Protein AF-A0A7S3S5E5-F1 (afdb_monomer)

Solvent-accessible surface area (backbone atoms only — not comparable to full-atom values): 6602 Å² total; per-residue (Å²): 130,74,87,76,63,69,68,78,48,44,84,60,54,51,76,49,42,36,28,33,50,82,96,40,81,39,68,71,59,51,81,69,53,52,73,66,21,43,26,28,41,36,37,26,26,39,90,86,54,46,80,79,42,80,43,82,40,63,85,43,83,73,54,68,70,58,49,51,51,45,50,55,53,48,37,59,50,48,58,57,50,52,52,52,48,44,53,52,50,54,49,53,45,52,57,35,40,77,68,69,43,91,70,47,81,60,89,50,81,43,61,76,127

Organism: Emiliania huxleyi (NCBI:txid2903)

Sequence (113 aa):
LDESLPFDASGVPLFLTVSNLGPHLVADCSAAERRAAGSALSLGLNAAGEVCAVRGGGGCGVHLALAADMLQTARLLCAALLEAVADATAAALRDAQMRGHPYAESGAYGFLA

Foldseek 3Di:
DPPLADDAQLFPWDKWKWFDQDPDIDIPDDPVSLLNTAKMWIFTAHLVLDTPDIDIDHPDDDDPVNVVVRSVVVSVVRNVVLVVVQVVVVVVLVVCVVVVNVNSPNPDHPNDD

Secondary structure (DSSP, 8-state):
--TTSPP--TTPPEEEEEEEETTEEEES--HHHHHH-SEEEEEEE-TT--EEEEEEEESSPPPHHHHHHHHHHHHHHHHHHHHHHHHHHHHHHHHHHHTT-TTTT-----S--

InterPro domains:
  IPR027408 PNPase/RNase PH domain superfamily [G3DSA:3.30.230.70] (1-101)
  IPR036345 Exoribonuclease, PH domain 2 superfamily [SSF55666] (8-90)

Structure (mmCIF, N/CA/C/O backbone):
data_AF-A0A7S3S5E5-F1
#
_entry.id   AF-A0A7S3S5E5-F1
#
loop_
_atom_site.group_PDB
_atom_site.id
_atom_site.type_symbol
_atom_site.label_atom_id
_atom_site.label_alt_id
_atom_site.label_comp_id
_atom_site.label_asym_id
_atom_site.label_entity_id
_atom_site.label_seq_id
_atom_site.pdbx_PDB_ins_code
_atom_site.Cartn_x
_atom_site.Cartn_y
_atom_site.Cartn_z
_atom_site.occupancy
_atom_site.B_iso_or_equiv
_atom_site.auth_seq_id
_atom_site.auth_comp_id
_atom_site.auth_asym_id
_atom_site.auth_atom_id
_atom_site.pdbx_PDB_model_num
ATOM 1 N N . LEU A 1 1 ? 1.220 -15.348 -29.118 1.00 57.31 1 LEU A N 1
ATOM 2 C CA . LEU A 1 1 ? 1.569 -14.117 -28.383 1.00 57.31 1 LEU A CA 1
ATOM 3 C C . LEU A 1 1 ? 3.037 -13.889 -28.652 1.00 57.31 1 LEU A C 1
ATOM 5 O O . LEU A 1 1 ? 3.787 -14.851 -28.553 1.00 57.31 1 LEU A O 1
ATOM 9 N N . ASP A 1 2 ? 3.408 -12.705 -29.116 1.00 60.88 2 ASP A N 1
ATOM 10 C CA . ASP A 1 2 ? 4.818 -12.363 -29.271 1.00 60.88 2 ASP A CA 1
ATOM 11 C C . ASP A 1 2 ? 5.380 -12.093 -27.871 1.00 60.88 2 ASP A C 1
ATOM 13 O O . ASP A 1 2 ? 5.006 -11.112 -27.233 1.00 60.88 2 ASP A O 1
ATOM 17 N N . GLU A 1 3 ? 6.192 -13.015 -27.355 1.00 55.69 3 GLU A N 1
ATOM 18 C CA . GLU A 1 3 ? 6.773 -12.924 -26.008 1.00 55.69 3 GLU A CA 1
ATOM 19 C C . GLU A 1 3 ? 7.825 -11.806 -25.896 1.00 55.69 3 GLU A C 1
ATOM 21 O O . GLU A 1 3 ? 8.290 -11.513 -24.799 1.00 55.69 3 GLU A O 1
ATOM 26 N N . SER A 1 4 ? 8.190 -11.164 -27.014 1.00 62.25 4 SER A N 1
ATOM 27 C CA . SER A 1 4 ? 9.177 -10.079 -27.064 1.00 62.25 4 SER A CA 1
ATOM 28 C C . SER A 1 4 ? 8.587 -8.671 -26.926 1.00 62.25 4 SER A C 1
ATOM 30 O O . SER A 1 4 ? 9.340 -7.709 -26.770 1.00 62.25 4 SER A O 1
ATOM 32 N N . LEU A 1 5 ? 7.256 -8.532 -26.949 1.00 67.56 5 LEU A N 1
ATOM 33 C CA . LEU A 1 5 ? 6.584 -7.241 -26.804 1.00 67.56 5 LEU A CA 1
ATOM 34 C C . LEU A 1 5 ? 6.453 -6.863 -25.316 1.00 67.56 5 LEU A C 1
ATOM 36 O O . LEU A 1 5 ? 5.847 -7.618 -24.550 1.00 67.56 5 LEU A O 1
ATOM 40 N N . PRO A 1 6 ? 6.992 -5.706 -24.885 1.00 69.69 6 PRO A N 1
ATOM 41 C CA . PRO A 1 6 ? 6.869 -5.262 -23.505 1.00 69.69 6 PRO A CA 1
ATOM 42 C C . PRO A 1 6 ? 5.401 -5.020 -23.136 1.00 69.69 6 PRO A C 1
ATOM 44 O O . PRO A 1 6 ? 4.622 -4.456 -23.906 1.00 69.69 6 PRO A O 1
ATOM 47 N N . PHE A 1 7 ? 5.026 -5.478 -21.942 1.00 78.19 7 PHE A N 1
ATOM 48 C CA . PHE A 1 7 ? 3.698 -5.265 -21.379 1.00 78.19 7 PHE A CA 1
ATOM 49 C C . PHE A 1 7 ? 3.591 -3.842 -20.826 1.00 78.19 7 PHE A C 1
ATOM 51 O O . PHE A 1 7 ? 4.368 -3.459 -19.949 1.00 78.19 7 PHE A O 1
ATOM 58 N N . ASP A 1 8 ? 2.611 -3.082 -21.315 1.00 78.25 8 ASP A N 1
ATOM 59 C CA . ASP A 1 8 ? 2.281 -1.770 -20.764 1.00 78.25 8 ASP A CA 1
ATOM 60 C C . ASP A 1 8 ? 1.632 -1.929 -19.382 1.00 78.25 8 ASP A C 1
ATOM 62 O O . ASP A 1 8 ? 0.473 -2.328 -19.249 1.00 78.25 8 ASP A O 1
ATOM 66 N N . ALA A 1 9 ? 2.415 -1.634 -18.344 1.00 80.19 9 ALA A N 1
ATOM 67 C CA . ALA A 1 9 ? 1.996 -1.723 -16.953 1.00 80.19 9 ALA A CA 1
ATOM 68 C C . ALA A 1 9 ? 1.474 -0.393 -16.386 1.00 80.19 9 ALA A C 1
ATOM 70 O O . ALA A 1 9 ? 1.102 -0.356 -15.213 1.00 80.19 9 ALA A O 1
ATOM 71 N N . SER A 1 10 ? 1.405 0.680 -17.182 1.00 77.25 10 SER A N 1
ATOM 72 C CA . SER A 1 10 ? 0.981 2.013 -16.717 1.00 77.25 10 SER A CA 1
ATOM 73 C C . SER A 1 10 ? -0.432 2.024 -16.115 1.00 77.25 10 SER A C 1
ATOM 75 O O . SER A 1 10 ? -0.730 2.796 -15.204 1.00 77.25 10 SER A O 1
ATOM 77 N N . GLY A 1 11 ? -1.303 1.120 -16.576 1.00 82.31 11 GLY A N 1
ATOM 78 C CA . GLY A 1 11 ? -2.667 0.952 -16.070 1.00 82.31 11 GLY A CA 1
ATOM 79 C C . GLY A 1 11 ? -2.805 0.049 -14.838 1.00 82.31 11 GLY A C 1
ATOM 80 O O . GLY A 1 11 ? -3.926 -0.144 -14.362 1.00 82.31 11 GLY A O 1
ATOM 81 N N . VAL A 1 12 ? -1.720 -0.545 -14.327 1.00 88.44 12 VAL A N 1
ATOM 82 C CA . VAL A 1 12 ? -1.781 -1.473 -13.187 1.00 88.44 12 VAL A CA 1
ATOM 83 C C . VAL A 1 12 ? -1.910 -0.681 -11.879 1.00 88.44 12 VAL A C 1
ATOM 85 O O . VAL A 1 12 ? -1.006 0.080 -11.535 1.00 88.44 12 VAL A O 1
ATOM 88 N N . PRO A 1 13 ? -3.003 -0.850 -11.109 1.00 93.00 13 PRO A N 1
ATOM 89 C CA . PRO A 1 13 ? -3.179 -0.119 -9.863 1.00 93.00 13 PRO A CA 1
ATOM 90 C C . PRO A 1 13 ? -2.289 -0.674 -8.748 1.00 93.00 13 PRO A C 1
ATOM 92 O O . PRO A 1 13 ? -2.062 -1.883 -8.638 1.00 93.00 13 PRO A O 1
ATOM 95 N N . LEU A 1 14 ? -1.863 0.212 -7.853 1.00 94.69 14 LEU A N 1
ATOM 96 C CA . LEU A 1 14 ? -1.145 -0.137 -6.638 1.00 94.69 14 LEU A CA 1
ATOM 97 C C . LEU A 1 14 ? -2.148 -0.435 -5.516 1.00 94.69 14 LEU A C 1
ATOM 99 O O . LEU A 1 14 ? -3.053 0.356 -5.242 1.00 94.69 14 LEU A O 1
ATOM 103 N N . PHE A 1 15 ? -1.993 -1.590 -4.864 1.00 96.06 15 PHE A N 1
ATOM 104 C CA . PHE A 1 15 ? -2.828 -1.993 -3.733 1.00 96.06 15 PHE A CA 1
ATOM 105 C C . PHE A 1 15 ? -2.142 -1.701 -2.399 1.00 96.06 15 PHE A C 1
ATOM 107 O O . PHE A 1 15 ? -1.057 -2.204 -2.122 1.00 96.06 15 PHE A O 1
ATOM 114 N N . LEU A 1 16 ? -2.814 -0.930 -1.547 1.00 96.25 16 LEU A N 1
ATOM 115 C CA . LEU A 1 16 ? -2.356 -0.553 -0.210 1.00 96.25 16 LEU A CA 1
ATOM 116 C C . LEU A 1 16 ? -3.368 -0.991 0.830 1.00 96.25 16 LEU A C 1
ATOM 118 O O . LEU A 1 16 ? -4.568 -0.935 0.587 1.00 96.25 16 LEU A O 1
ATOM 122 N N . T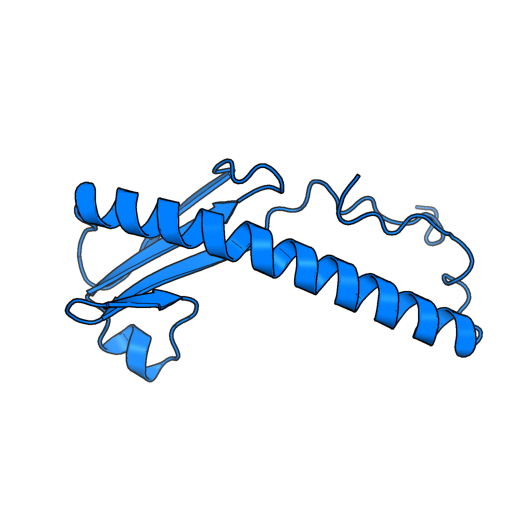HR A 1 17 ? -2.898 -1.375 2.014 1.00 96.88 17 THR A N 1
ATOM 123 C CA . THR A 1 17 ? -3.769 -1.558 3.179 1.00 96.88 17 THR A CA 1
ATOM 124 C C . THR A 1 17 ? -3.343 -0.600 4.274 1.00 96.88 17 THR A C 1
ATOM 126 O O . THR A 1 17 ? -2.212 -0.681 4.749 1.00 96.88 17 THR A O 1
ATOM 129 N N . VAL A 1 18 ? -4.256 0.283 4.677 1.00 97.31 18 VAL A N 1
ATOM 130 C CA . VAL A 1 18 ? -4.079 1.204 5.804 1.00 97.31 18 VAL A CA 1
ATOM 131 C C . VAL A 1 18 ? -4.957 0.722 6.949 1.00 97.31 18 VAL A C 1
ATOM 133 O O . VAL A 1 18 ? -6.150 0.495 6.766 1.00 97.31 18 VAL A O 1
ATOM 136 N N . SER A 1 19 ? -4.374 0.545 8.128 1.00 96.56 19 SER A N 1
ATOM 137 C CA . SER A 1 19 ? -5.082 0.112 9.335 1.00 96.56 19 SER A CA 1
ATOM 138 C C . SER A 1 19 ? -4.944 1.157 10.430 1.00 96.56 19 SER A C 1
ATOM 140 O O . SER A 1 19 ? -3.955 1.890 10.455 1.00 96.56 19 SER A O 1
ATOM 142 N N . ASN A 1 20 ? -5.906 1.229 11.349 1.00 95.31 20 ASN A N 1
ATOM 143 C CA . ASN A 1 20 ? -5.736 2.028 12.559 1.00 95.31 20 ASN A CA 1
ATOM 144 C C . ASN A 1 20 ? -5.240 1.153 13.714 1.00 95.31 20 ASN A C 1
ATOM 146 O O . ASN A 1 20 ? -5.843 0.138 14.070 1.00 95.31 20 ASN A O 1
ATOM 150 N N . LEU A 1 21 ? -4.146 1.587 14.326 1.00 93.31 21 LEU A N 1
ATOM 151 C CA . LEU A 1 21 ? -3.576 1.002 15.526 1.00 93.31 21 LEU A CA 1
ATOM 152 C C . LEU A 1 21 ? -3.641 2.054 16.636 1.00 93.31 21 LEU A C 1
ATOM 154 O O . LEU A 1 21 ? -2.805 2.954 16.722 1.00 93.31 21 LEU A O 1
ATOM 158 N N . GLY A 1 22 ? -4.698 1.981 17.449 1.00 89.62 22 GLY A N 1
ATOM 159 C CA . GLY A 1 22 ? -5.027 3.045 18.397 1.00 89.62 22 GLY A CA 1
ATOM 160 C C . GLY A 1 22 ? -5.272 4.377 17.663 1.00 89.62 22 GLY A C 1
ATOM 161 O O . GLY A 1 22 ? -6.153 4.418 16.801 1.00 89.62 22 GLY A O 1
ATOM 162 N N . PRO A 1 23 ? -4.522 5.454 17.975 1.00 90.44 23 PRO A N 1
ATOM 163 C CA . PRO A 1 23 ? -4.661 6.753 17.314 1.00 90.44 23 PRO A CA 1
ATOM 164 C C . PRO A 1 23 ? -3.858 6.878 16.008 1.00 90.44 23 PRO A C 1
ATOM 166 O O . PRO A 1 23 ? -3.926 7.916 15.355 1.00 90.44 23 PRO A O 1
ATOM 169 N N . HIS A 1 24 ? -3.067 5.868 15.637 1.00 94.75 24 HIS A N 1
ATOM 170 C CA . HIS A 1 24 ? -2.156 5.946 14.497 1.00 94.75 24 HIS A CA 1
ATOM 171 C C . HIS A 1 24 ? -2.702 5.204 13.281 1.00 94.75 24 HIS A C 1
ATOM 173 O O . HIS A 1 24 ? -3.293 4.132 13.409 1.00 94.75 24 HIS A O 1
ATOM 179 N N . LEU A 1 25 ? -2.444 5.754 12.094 1.00 96.56 25 LEU A N 1
ATOM 180 C CA . LEU A 1 25 ? -2.607 5.045 10.831 1.00 96.56 25 LEU A CA 1
ATOM 181 C C . LEU A 1 25 ? -1.296 4.354 10.471 1.00 96.56 25 LEU A C 1
ATOM 183 O O . LEU A 1 25 ? -0.232 4.970 10.511 1.00 96.56 25 LEU A O 1
ATOM 187 N N . VAL A 1 26 ? -1.384 3.078 10.116 1.00 95.94 26 VAL A N 1
ATOM 188 C CA . VAL A 1 26 ? -0.239 2.241 9.760 1.00 95.94 26 VAL A CA 1
ATOM 189 C C . VAL A 1 26 ? -0.531 1.573 8.424 1.00 95.94 26 VAL A C 1
ATOM 191 O O . VAL A 1 26 ? -1.580 0.949 8.248 1.00 95.94 26 VAL A O 1
ATOM 194 N N . ALA A 1 27 ? 0.385 1.720 7.471 1.00 96.12 27 ALA A N 1
ATOM 195 C CA . ALA A 1 27 ? 0.329 1.020 6.196 1.00 96.12 27 ALA A CA 1
ATOM 196 C C . ALA A 1 27 ? 1.063 -0.324 6.292 1.00 96.12 27 ALA A C 1
ATOM 198 O O . ALA A 1 27 ? 2.050 -0.430 7.011 1.00 96.12 27 ALA A O 1
ATOM 199 N N . ASP A 1 28 ? 0.563 -1.329 5.573 1.00 92.56 28 ASP A N 1
ATOM 200 C CA . ASP A 1 28 ? 1.157 -2.671 5.465 1.00 92.56 28 ASP A CA 1
ATOM 201 C C . ASP A 1 28 ? 1.557 -3.300 6.813 1.00 92.56 28 ASP A C 1
ATOM 203 O O . ASP A 1 28 ? 2.684 -3.737 7.039 1.00 92.56 28 ASP A O 1
ATOM 207 N N . CYS A 1 29 ? 0.600 -3.329 7.745 1.00 94.69 29 CYS A N 1
ATOM 208 C CA . CYS A 1 29 ? 0.820 -3.879 9.078 1.00 94.69 29 CYS A CA 1
ATOM 209 C C . CYS A 1 29 ? 1.389 -5.302 9.033 1.00 94.69 29 CYS A C 1
ATOM 211 O O . CYS A 1 29 ? 0.828 -6.192 8.373 1.00 94.69 29 CYS A O 1
ATOM 213 N N . SER A 1 30 ? 2.396 -5.539 9.871 1.00 94.62 30 SER A N 1
ATOM 214 C CA . SER A 1 30 ? 2.869 -6.871 10.226 1.00 94.62 30 SER A CA 1
ATOM 215 C C . SER A 1 30 ? 1.738 -7.717 10.821 1.00 94.62 30 SER A C 1
ATOM 217 O O . SER A 1 30 ? 0.696 -7.223 11.263 1.00 94.62 30 SER A O 1
ATOM 219 N N . ALA A 1 31 ? 1.943 -9.032 10.895 1.00 91.50 31 ALA A N 1
ATOM 220 C CA . ALA A 1 31 ? 0.945 -9.930 11.470 1.00 91.50 31 ALA A CA 1
ATOM 221 C C . ALA A 1 31 ? 0.607 -9.600 12.939 1.00 91.50 31 ALA A C 1
ATOM 223 O O . ALA A 1 31 ? -0.505 -9.877 13.384 1.00 91.50 31 ALA A O 1
ATOM 224 N N . ALA A 1 32 ? 1.551 -9.056 13.713 1.00 93.44 32 ALA A N 1
ATOM 225 C CA . ALA A 1 32 ? 1.307 -8.662 15.100 1.00 93.44 32 ALA A CA 1
ATOM 226 C C . ALA A 1 32 ? 0.456 -7.385 15.172 1.00 93.44 32 ALA A C 1
ATOM 228 O O . ALA A 1 32 ? -0.575 -7.377 15.841 1.00 93.44 32 ALA A O 1
ATOM 229 N N . GLU A 1 33 ? 0.825 -6.353 14.413 1.00 94.06 33 GLU A N 1
ATOM 230 C CA . GLU A 1 33 ? 0.093 -5.080 14.350 1.00 94.06 33 GLU A CA 1
ATOM 231 C C . GLU A 1 33 ? -1.323 -5.276 13.814 1.00 94.06 33 GLU A C 1
ATOM 233 O O . GLU A 1 33 ? -2.278 -4.762 14.383 1.00 94.06 33 GLU A O 1
ATOM 238 N N . ARG A 1 34 ? -1.487 -6.102 12.775 1.00 90.75 34 ARG A N 1
ATOM 239 C CA . ARG A 1 34 ? -2.797 -6.400 12.184 1.00 90.75 34 ARG A CA 1
ATOM 240 C C . ARG A 1 34 ? -3.766 -7.044 13.172 1.00 90.75 34 ARG A C 1
ATOM 242 O O . ARG A 1 34 ? -4.961 -6.799 13.082 1.00 90.75 34 ARG A O 1
ATOM 249 N N . ARG A 1 35 ? -3.273 -7.870 14.102 1.00 90.31 35 ARG A N 1
ATOM 250 C CA . ARG A 1 35 ? -4.111 -8.478 15.152 1.00 90.31 35 ARG A CA 1
ATOM 251 C C . ARG A 1 35 ? -4.571 -7.459 16.192 1.00 90.31 35 ARG A C 1
ATOM 253 O O . ARG A 1 35 ? -5.612 -7.665 16.803 1.00 90.31 35 ARG A O 1
ATOM 260 N N . ALA A 1 36 ? -3.785 -6.408 16.402 1.00 90.56 36 ALA A N 1
ATOM 261 C CA . ALA A 1 36 ? -4.094 -5.326 17.328 1.00 90.56 36 ALA A CA 1
ATOM 262 C C . ALA A 1 36 ? -4.848 -4.159 16.660 1.00 90.56 36 ALA A C 1
ATOM 264 O O . ALA A 1 36 ? -5.398 -3.308 17.358 1.00 90.56 36 ALA A O 1
ATOM 265 N N . ALA A 1 37 ? -4.875 -4.107 15.326 1.00 91.50 37 ALA A N 1
ATOM 266 C CA . ALA A 1 37 ? -5.593 -3.097 14.567 1.00 91.50 37 ALA A CA 1
ATOM 267 C C . ALA A 1 37 ? -7.114 -3.281 14.680 1.00 91.50 37 ALA A C 1
ATOM 269 O O . ALA A 1 37 ? -7.623 -4.403 14.672 1.00 91.50 37 ALA A O 1
ATOM 270 N N . GLY A 1 38 ? -7.846 -2.170 14.754 1.00 91.19 38 GLY A N 1
ATOM 271 C CA . GLY A 1 38 ? -9.309 -2.204 14.815 1.00 91.19 38 GLY A CA 1
ATOM 272 C C . GLY A 1 38 ? -9.923 -2.391 13.429 1.00 91.19 38 GLY A C 1
ATOM 273 O O . GLY A 1 38 ? -10.465 -3.443 13.088 1.00 91.19 38 GLY A O 1
ATOM 274 N N . SER A 1 39 ? -9.808 -1.339 12.632 1.00 94.38 39 SER A N 1
ATOM 275 C CA . SER A 1 39 ? -10.295 -1.182 11.270 1.00 94.38 39 SER A CA 1
ATOM 276 C C . SER A 1 39 ? -9.129 -1.207 10.284 1.00 94.38 39 SER A C 1
ATOM 278 O O . SER A 1 39 ? -8.035 -0.710 10.560 1.00 94.38 39 SER A O 1
ATOM 280 N N . ALA A 1 40 ? -9.387 -1.728 9.092 1.00 95.94 40 ALA A N 1
ATOM 281 C CA . ALA A 1 40 ? -8.476 -1.642 7.965 1.00 95.94 40 ALA A CA 1
ATOM 282 C C . ALA A 1 40 ? -9.233 -1.287 6.686 1.00 95.94 40 ALA A C 1
ATOM 284 O O . ALA A 1 40 ? -10.397 -1.657 6.508 1.00 95.94 40 ALA A O 1
ATOM 285 N N . LEU A 1 41 ? -8.551 -0.600 5.780 1.00 96.81 41 LEU A N 1
ATOM 286 C CA . LEU A 1 41 ? -9.042 -0.274 4.454 1.00 96.81 41 LEU A CA 1
ATOM 287 C C . LEU A 1 41 ? -7.979 -0.665 3.430 1.00 96.81 41 LEU A C 1
ATOM 289 O O . LEU A 1 41 ? -6.877 -0.115 3.422 1.00 96.81 41 LEU A O 1
ATOM 293 N N . SER A 1 42 ? -8.312 -1.633 2.580 1.00 96.94 42 SER A N 1
ATOM 294 C CA . SER A 1 42 ? -7.507 -1.978 1.414 1.00 96.94 42 SER A CA 1
ATOM 295 C C . SER A 1 42 ? -8.022 -1.205 0.203 1.00 96.94 42 SER A C 1
ATOM 297 O O . SER A 1 42 ? -9.218 -1.240 -0.096 1.00 96.94 42 SER A O 1
ATOM 299 N N . LEU A 1 43 ? -7.124 -0.508 -0.481 1.00 97.69 43 LEU A N 1
ATOM 300 C CA . LEU A 1 43 ? -7.412 0.408 -1.577 1.00 97.69 43 LEU A CA 1
ATOM 301 C C . LEU A 1 43 ? -6.557 0.034 -2.783 1.00 97.69 43 LEU A C 1
ATOM 303 O O . LEU A 1 43 ? -5.347 -0.114 -2.644 1.00 97.69 43 LEU A O 1
ATOM 307 N N . GLY A 1 44 ? -7.186 -0.099 -3.947 1.00 97.56 44 GLY A N 1
ATOM 308 C CA . GLY A 1 44 ? -6.491 -0.092 -5.232 1.00 97.56 44 GLY A CA 1
ATOM 309 C C . GLY A 1 44 ? -6.514 1.324 -5.790 1.00 97.56 44 GLY A C 1
ATOM 310 O O . GLY A 1 44 ? -7.603 1.884 -5.939 1.00 97.56 44 GLY A O 1
ATOM 311 N N . LEU A 1 45 ? -5.344 1.894 -6.067 1.00 96.88 45 LEU A N 1
ATOM 312 C CA . LEU A 1 45 ? -5.182 3.252 -6.583 1.00 96.88 45 LEU A CA 1
ATOM 313 C C . LEU A 1 45 ? -4.428 3.228 -7.914 1.00 96.88 45 LEU A C 1
ATOM 315 O O . LEU A 1 45 ? -3.412 2.546 -8.028 1.00 96.88 45 LEU A O 1
ATOM 319 N N . ASN A 1 46 ? -4.904 3.969 -8.913 1.00 93.44 46 ASN A N 1
ATOM 320 C CA . ASN A 1 46 ? -4.153 4.167 -10.157 1.00 93.44 46 ASN A CA 1
ATOM 321 C C . ASN A 1 46 ? -3.069 5.250 -9.990 1.00 93.44 46 ASN A C 1
ATOM 323 O O . ASN A 1 46 ? -2.945 5.868 -8.928 1.00 93.44 46 ASN A O 1
ATOM 327 N N . ALA A 1 47 ? -2.311 5.514 -11.059 1.00 91.06 47 ALA A N 1
ATOM 328 C CA . ALA A 1 47 ? -1.265 6.537 -11.074 1.00 91.06 47 ALA A CA 1
ATOM 329 C C . ALA A 1 47 ? -1.771 7.968 -10.802 1.00 91.06 47 ALA A C 1
ATOM 331 O O . ALA A 1 47 ? -1.019 8.801 -10.305 1.00 91.06 47 ALA A O 1
ATOM 332 N N . ALA A 1 48 ? -3.055 8.245 -11.051 1.00 92.06 48 ALA A N 1
ATOM 333 C CA . ALA A 1 48 ? -3.695 9.519 -10.720 1.00 92.06 48 ALA A CA 1
ATOM 334 C C . ALA A 1 48 ? -4.200 9.591 -9.260 1.00 92.06 48 ALA A C 1
ATOM 336 O O . ALA A 1 48 ? -4.760 10.605 -8.841 1.00 92.06 48 ALA A O 1
ATOM 337 N N . GLY A 1 49 ? -4.030 8.527 -8.465 1.00 93.50 49 GLY A N 1
ATOM 338 C CA . GLY A 1 49 ? -4.546 8.439 -7.096 1.00 93.50 49 GLY A CA 1
ATOM 339 C C . GLY A 1 49 ? -6.068 8.255 -7.018 1.00 93.50 49 GLY A C 1
ATOM 340 O O . GLY A 1 49 ? -6.681 8.489 -5.965 1.00 93.50 49 GLY A O 1
ATOM 341 N N . GLU A 1 50 ? -6.701 7.853 -8.118 1.00 95.19 50 GLU A N 1
ATOM 342 C CA . GLU A 1 50 ? -8.120 7.521 -8.172 1.00 95.19 50 GLU A CA 1
ATOM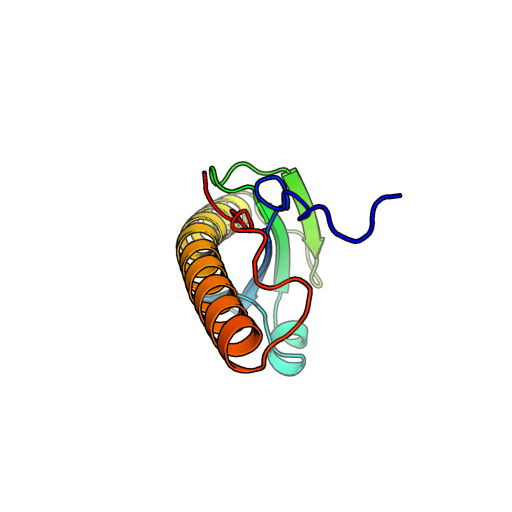 343 C C . GLU A 1 50 ? -8.355 6.108 -7.649 1.00 95.19 50 GLU A C 1
ATOM 345 O O . GLU A 1 50 ? -7.537 5.206 -7.820 1.00 95.19 50 GLU A O 1
ATOM 350 N N . VAL A 1 51 ? -9.501 5.916 -7.005 1.00 96.75 51 VAL A N 1
ATOM 351 C CA . VAL A 1 51 ? -9.851 4.649 -6.370 1.00 96.75 51 VAL A CA 1
ATOM 352 C C . VAL A 1 51 ? -10.429 3.689 -7.402 1.00 96.75 51 VAL A C 1
ATOM 354 O O . VAL A 1 51 ? -11.502 3.929 -7.946 1.00 96.75 51 VAL A O 1
ATOM 357 N N . CYS A 1 52 ? -9.742 2.572 -7.621 1.00 96.44 52 CYS A N 1
ATOM 358 C CA . CYS A 1 52 ? -10.160 1.497 -8.524 1.00 96.44 52 CYS A CA 1
ATOM 359 C C . CYS A 1 52 ? -10.799 0.325 -7.767 1.00 96.44 52 CYS A C 1
ATOM 361 O O . CYS A 1 52 ? -11.571 -0.445 -8.333 1.00 96.44 52 CYS A O 1
ATOM 363 N N . ALA A 1 53 ? -10.457 0.166 -6.485 1.00 96.94 53 ALA A N 1
ATOM 364 C CA . ALA A 1 53 ? -10.982 -0.884 -5.623 1.00 96.94 53 ALA A CA 1
ATOM 365 C C . ALA A 1 53 ? -10.984 -0.436 -4.159 1.00 96.94 53 ALA A C 1
ATOM 367 O O . ALA A 1 53 ? -10.067 0.255 -3.713 1.00 96.94 53 ALA A O 1
ATOM 368 N N . VAL A 1 54 ? -11.988 -0.878 -3.399 1.00 96.62 54 VAL A N 1
ATOM 369 C CA . VAL A 1 54 ? -12.082 -0.653 -1.952 1.00 96.62 54 VAL A CA 1
ATOM 370 C C . VAL A 1 54 ? -12.539 -1.930 -1.276 1.00 96.62 54 VAL A C 1
ATOM 372 O O . VAL A 1 54 ? -13.511 -2.556 -1.697 1.00 96.62 54 VAL A O 1
ATOM 375 N N . ARG A 1 55 ? -11.876 -2.289 -0.181 1.00 95.81 55 ARG A N 1
ATOM 376 C CA . ARG A 1 55 ? -12.313 -3.356 0.712 1.00 95.81 55 ARG A CA 1
ATOM 377 C C . ARG A 1 55 ? -12.116 -2.927 2.160 1.00 95.81 55 ARG A C 1
ATOM 379 O O . ARG A 1 55 ? -10.997 -2.652 2.581 1.00 95.81 55 ARG A O 1
ATOM 386 N N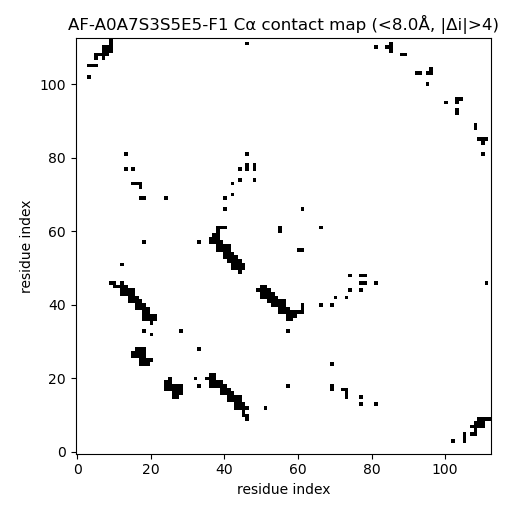 . GLY A 1 56 ? -13.200 -2.938 2.931 1.00 92.88 56 GLY A N 1
ATOM 387 C CA . GLY A 1 56 ? -13.121 -2.861 4.388 1.00 92.88 56 GLY A CA 1
ATOM 388 C C . GLY A 1 56 ? -12.593 -4.168 4.982 1.00 92.88 56 GLY A C 1
ATOM 389 O O . GLY A 1 56 ? -12.920 -5.260 4.511 1.00 92.88 56 GLY A O 1
ATOM 390 N N . GLY A 1 57 ? -11.779 -4.058 6.021 1.00 89.38 57 GLY A N 1
ATOM 391 C CA . GLY A 1 57 ? -11.235 -5.177 6.777 1.00 89.38 57 GLY A CA 1
ATOM 392 C C . GLY A 1 57 ? -11.033 -4.812 8.246 1.00 89.38 57 GLY A C 1
ATOM 393 O O . GLY A 1 57 ? -11.406 -3.729 8.692 1.00 89.38 57 GLY A O 1
ATOM 394 N N . GLY A 1 58 ? -10.417 -5.726 8.992 1.00 83.69 58 GLY A N 1
ATOM 395 C CA . GLY A 1 58 ? -10.265 -5.602 10.442 1.00 83.69 58 GLY A CA 1
ATOM 396 C C . GLY A 1 58 ? -11.392 -6.289 11.215 1.00 83.69 58 GLY A C 1
ATOM 397 O O . GLY A 1 58 ? -12.215 -7.005 10.643 1.00 83.69 58 GLY A O 1
ATOM 398 N N . GLY A 1 59 ? -11.379 -6.117 12.536 1.00 81.69 59 GLY A N 1
ATOM 399 C CA . GLY A 1 59 ? -12.344 -6.721 13.459 1.00 81.69 59 GLY A CA 1
ATOM 400 C C . GLY A 1 59 ? -13.598 -5.875 13.700 1.00 81.69 59 GLY A C 1
ATOM 401 O O . GLY A 1 59 ? -14.525 -6.343 14.356 1.00 81.69 59 GLY A O 1
ATOM 402 N N . CYS A 1 60 ? -13.643 -4.641 13.190 1.00 85.44 60 CYS A N 1
ATOM 403 C CA . CYS A 1 60 ? -14.769 -3.722 13.347 1.00 85.44 60 CYS A CA 1
ATOM 404 C C . CYS A 1 60 ? -15.050 -2.916 12.068 1.00 85.44 60 CYS A C 1
ATOM 406 O O . CYS A 1 60 ? -14.245 -2.880 11.138 1.00 85.44 60 CYS A O 1
ATOM 408 N N . GLY A 1 61 ? -16.215 -2.262 12.021 1.00 89.81 61 GLY A N 1
ATOM 409 C CA . GLY A 1 61 ? -16.558 -1.347 10.931 1.00 89.81 61 GLY A CA 1
ATOM 410 C C . GLY A 1 61 ? -15.622 -0.135 10.874 1.00 89.81 61 GLY A C 1
ATOM 411 O O . GLY A 1 61 ? -15.052 0.264 11.886 1.00 89.81 61 GLY A O 1
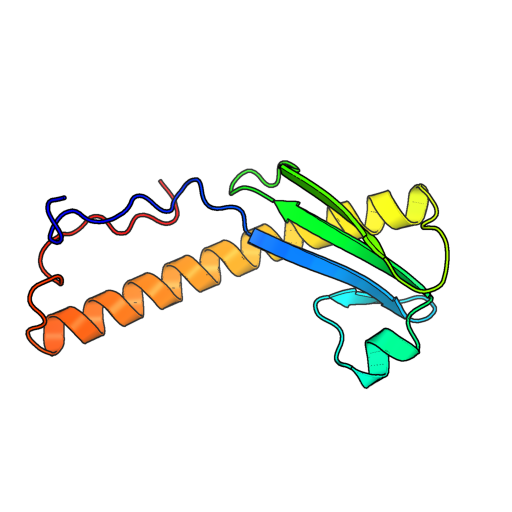ATOM 412 N N . VAL A 1 62 ? -15.481 0.463 9.690 1.00 93.44 62 VAL A N 1
ATOM 413 C CA . VAL A 1 62 ? -14.648 1.656 9.482 1.00 93.44 62 VAL A CA 1
ATOM 414 C C . VAL A 1 62 ? -15.525 2.905 9.569 1.00 93.44 62 VAL A C 1
ATOM 416 O O . VAL A 1 62 ? -16.480 3.050 8.807 1.00 93.44 62 VAL A O 1
ATOM 419 N N . HIS A 1 63 ? -15.214 3.818 10.491 1.00 92.88 63 HIS A N 1
ATOM 420 C CA . HIS A 1 63 ? -15.903 5.109 10.572 1.00 92.88 63 HIS A CA 1
ATOM 421 C C . HIS A 1 63 ? -15.591 5.966 9.333 1.00 92.88 63 HIS A C 1
ATOM 423 O O . HIS A 1 63 ? -14.447 6.003 8.891 1.00 92.88 63 HIS A O 1
ATOM 429 N N . LEU A 1 64 ? -16.569 6.703 8.791 1.00 94.38 64 LEU A N 1
ATOM 430 C CA . LEU A 1 64 ? -16.390 7.446 7.531 1.00 94.38 64 LEU A CA 1
ATOM 431 C C . LEU A 1 64 ? -15.278 8.501 7.590 1.00 94.38 64 LEU A C 1
ATOM 433 O O . LEU A 1 64 ? -14.518 8.628 6.636 1.00 94.38 64 LEU A O 1
ATOM 437 N N . ALA A 1 65 ? -15.141 9.215 8.712 1.00 96.25 65 ALA A N 1
ATOM 438 C CA . ALA A 1 65 ? -14.035 10.162 8.892 1.00 96.25 65 ALA A CA 1
ATOM 439 C C . ALA A 1 65 ? -12.669 9.453 8.842 1.00 96.25 65 ALA A C 1
ATOM 441 O O . ALA A 1 65 ? -11.773 9.884 8.129 1.00 96.25 65 ALA A O 1
ATOM 442 N N . LEU A 1 66 ? -12.558 8.298 9.508 1.00 95.62 66 LEU A N 1
ATOM 443 C CA . LEU A 1 66 ? -11.343 7.489 9.492 1.00 95.62 66 LEU A CA 1
ATOM 444 C C . LEU A 1 66 ? -11.053 6.939 8.088 1.00 95.62 66 LEU A C 1
ATOM 446 O O . LEU A 1 66 ? -9.905 6.908 7.665 1.00 95.62 66 LEU A O 1
ATOM 450 N N . ALA A 1 67 ? -12.085 6.526 7.349 1.00 96.12 67 ALA A N 1
ATOM 451 C CA . ALA A 1 67 ? -11.939 6.064 5.972 1.00 96.12 67 ALA A CA 1
ATOM 452 C C . ALA A 1 67 ? -11.429 7.179 5.041 1.00 96.12 67 ALA A C 1
ATOM 454 O O . ALA A 1 67 ? -10.605 6.909 4.168 1.00 96.12 67 ALA A O 1
ATOM 455 N N . ALA A 1 68 ? -11.888 8.420 5.236 1.00 97.19 68 ALA A N 1
ATOM 456 C CA . ALA A 1 68 ? -11.399 9.576 4.488 1.00 97.19 68 ALA A CA 1
ATOM 457 C C . ALA A 1 68 ? -9.916 9.849 4.784 1.00 97.19 68 ALA A C 1
ATOM 459 O O . ALA A 1 68 ? -9.134 10.018 3.846 1.00 97.19 68 ALA A O 1
ATOM 460 N N . ASP A 1 69 ? -9.517 9.796 6.058 1.00 97.31 69 ASP A N 1
ATOM 461 C CA . ASP A 1 69 ? -8.115 9.947 6.462 1.00 97.31 69 ASP A CA 1
ATOM 462 C C . ASP A 1 69 ? -7.244 8.827 5.873 1.00 97.31 69 ASP A C 1
ATOM 464 O O . ASP A 1 69 ? -6.214 9.097 5.256 1.00 97.31 69 ASP A O 1
ATOM 468 N N . MET A 1 70 ? -7.692 7.569 5.968 1.00 97.56 70 MET A N 1
ATOM 469 C CA . MET A 1 70 ? -7.009 6.410 5.379 1.00 97.56 70 MET A CA 1
ATOM 470 C C . MET A 1 70 ? -6.833 6.544 3.863 1.00 97.56 70 MET A C 1
ATOM 472 O O . MET A 1 70 ? -5.759 6.237 3.347 1.00 97.56 70 MET A O 1
ATOM 476 N N . LEU A 1 71 ? -7.858 7.017 3.145 1.00 97.56 71 LEU A N 1
ATOM 477 C CA . LEU A 1 71 ? -7.778 7.256 1.704 1.00 97.56 71 LEU A CA 1
ATOM 478 C C . LEU A 1 71 ? -6.776 8.364 1.371 1.00 97.56 71 LEU A C 1
ATOM 480 O O . LEU A 1 71 ? -5.969 8.207 0.454 1.00 97.56 71 LEU A O 1
ATOM 484 N N . GLN A 1 72 ? -6.801 9.469 2.115 1.00 97.25 72 GLN A N 1
ATOM 485 C CA . GLN A 1 72 ? -5.861 10.564 1.899 1.00 97.25 72 GLN A CA 1
ATOM 486 C C . GLN A 1 72 ? -4.419 10.117 2.162 1.00 97.25 72 GLN A C 1
ATOM 488 O O . GLN A 1 72 ? -3.532 10.396 1.355 1.00 97.25 72 GLN A O 1
ATOM 493 N N . THR A 1 73 ? -4.184 9.359 3.236 1.00 97.19 73 THR A N 1
ATOM 494 C CA . THR A 1 73 ? -2.881 8.744 3.516 1.00 97.19 73 THR A CA 1
ATOM 495 C C . THR A 1 73 ? -2.459 7.790 2.399 1.00 97.19 73 THR A C 1
ATOM 497 O O . THR A 1 73 ? -1.323 7.861 1.934 1.00 97.19 73 THR A O 1
ATOM 500 N N . ALA A 1 74 ? -3.363 6.933 1.919 1.00 97.69 74 ALA A N 1
ATOM 501 C CA . ALA A 1 74 ? -3.060 5.990 0.847 1.00 97.69 74 ALA A CA 1
ATOM 502 C C . ALA A 1 74 ? -2.688 6.690 -0.467 1.00 97.69 74 ALA A C 1
ATOM 504 O O . ALA A 1 74 ? -1.773 6.236 -1.144 1.00 97.69 74 ALA A O 1
ATOM 505 N N . ARG A 1 75 ? -3.329 7.813 -0.816 1.00 97.12 75 ARG A N 1
ATOM 506 C CA . ARG A 1 75 ? -2.970 8.606 -2.006 1.00 97.12 75 ARG A CA 1
ATOM 507 C C . ARG A 1 75 ? -1.549 9.155 -1.938 1.00 97.12 75 ARG A C 1
ATOM 509 O O . ARG A 1 75 ? -0.816 9.052 -2.917 1.00 97.12 75 ARG A O 1
ATOM 516 N N . LEU A 1 76 ? -1.157 9.692 -0.782 1.00 96.19 76 LEU A N 1
ATOM 517 C CA . LEU A 1 76 ? 0.202 10.200 -0.567 1.00 96.19 76 LEU A CA 1
ATOM 518 C C . LEU A 1 76 ? 1.242 9.078 -0.676 1.00 96.19 76 LEU A C 1
ATOM 520 O O . LEU A 1 76 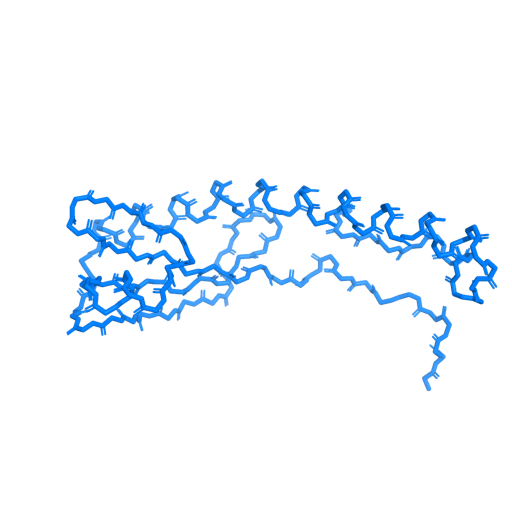? 2.264 9.245 -1.336 1.00 96.19 76 LEU A O 1
ATOM 524 N N . LEU A 1 77 ? 0.955 7.919 -0.076 1.00 96.62 77 LEU A N 1
ATOM 525 C CA . LEU A 1 77 ? 1.822 6.744 -0.173 1.00 96.62 77 LEU A CA 1
ATOM 526 C C . LEU A 1 77 ? 1.887 6.188 -1.598 1.00 96.62 77 LEU A C 1
ATOM 528 O O . LEU A 1 77 ? 2.960 5.799 -2.039 1.00 96.62 77 LEU A O 1
ATOM 532 N N . CYS A 1 78 ? 0.766 6.170 -2.322 1.00 95.62 78 CYS A N 1
ATOM 533 C CA . CYS A 1 78 ? 0.700 5.680 -3.697 1.00 95.62 78 CYS A CA 1
ATOM 534 C C . CYS A 1 78 ? 1.652 6.456 -4.610 1.00 95.62 78 CYS A C 1
ATOM 536 O O . CYS A 1 78 ? 2.447 5.839 -5.309 1.00 95.62 78 CYS A O 1
ATOM 538 N N . ALA A 1 79 ? 1.630 7.792 -4.543 1.00 92.81 79 ALA A N 1
ATOM 539 C CA . ALA A 1 79 ? 2.523 8.630 -5.340 1.00 92.81 79 ALA A CA 1
ATOM 540 C C . ALA A 1 79 ? 4.005 8.304 -5.075 1.00 92.81 79 ALA A C 1
ATOM 542 O O . ALA A 1 79 ? 4.754 8.044 -6.013 1.00 92.81 79 ALA A O 1
ATOM 543 N N . ALA A 1 80 ? 4.402 8.229 -3.799 1.00 94.94 80 ALA A N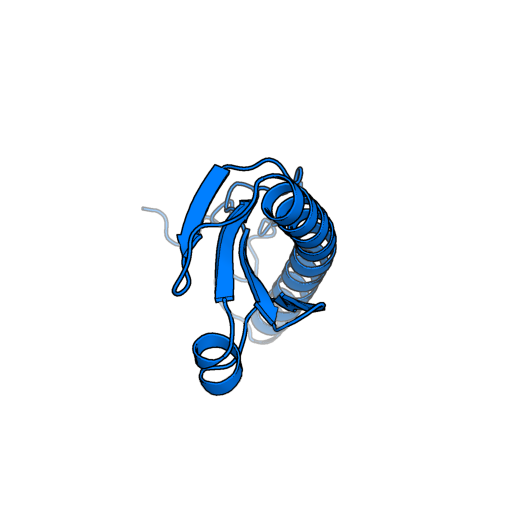 1
ATOM 544 C CA . ALA A 1 80 ? 5.780 7.915 -3.417 1.00 94.94 80 ALA A CA 1
ATOM 545 C C . ALA A 1 80 ? 6.203 6.486 -3.814 1.00 94.94 80 ALA A C 1
ATOM 547 O O . ALA A 1 80 ? 7.338 6.256 -4.227 1.00 94.94 80 ALA A O 1
ATOM 548 N N . LEU A 1 81 ? 5.301 5.507 -3.694 1.00 95.38 81 LEU A N 1
ATOM 549 C CA . LEU A 1 81 ? 5.597 4.115 -4.033 1.00 95.38 81 LEU A CA 1
A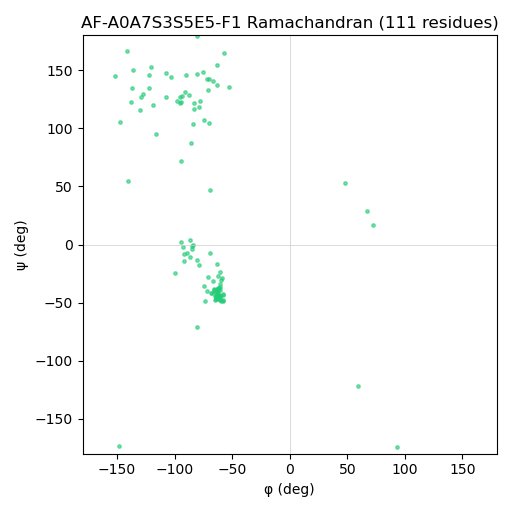TOM 550 C C . LEU A 1 81 ? 5.651 3.879 -5.541 1.00 95.38 81 LEU A C 1
ATOM 552 O O . LEU A 1 81 ? 6.472 3.084 -5.985 1.00 95.38 81 LEU A O 1
ATOM 556 N N . LEU A 1 82 ? 4.815 4.557 -6.328 1.00 92.31 82 LEU A N 1
ATOM 557 C CA . LEU A 1 82 ? 4.876 4.477 -7.787 1.00 92.31 82 LEU A CA 1
ATOM 558 C C . LEU A 1 82 ? 6.202 5.021 -8.322 1.00 92.31 82 LEU A C 1
ATOM 560 O O . LEU A 1 82 ? 6.799 4.387 -9.189 1.00 92.31 82 LEU A O 1
ATOM 564 N N . GLU A 1 83 ? 6.696 6.128 -7.766 1.00 91.88 83 GLU A N 1
ATOM 565 C CA . GLU A 1 83 ? 8.028 6.656 -8.087 1.00 91.88 83 GLU A CA 1
ATOM 566 C C . GLU A 1 83 ? 9.126 5.640 -7.734 1.00 91.88 83 GLU A C 1
ATOM 568 O O . GLU A 1 83 ? 9.942 5.283 -8.582 1.00 91.88 83 GLU A O 1
ATOM 573 N N . ALA A 1 84 ? 9.080 5.060 -6.529 1.00 93.56 84 ALA A N 1
ATOM 574 C CA . ALA A 1 84 ? 10.042 4.038 -6.115 1.00 93.56 84 ALA A CA 1
ATOM 575 C C . ALA A 1 84 ? 10.000 2.769 -6.993 1.00 93.56 84 ALA A C 1
ATOM 577 O O . ALA A 1 84 ? 11.040 2.171 -7.279 1.00 93.56 84 ALA A O 1
ATOM 578 N N . VAL A 1 85 ? 8.812 2.345 -7.439 1.00 91.62 85 VAL A N 1
ATOM 579 C CA . VAL A 1 85 ? 8.647 1.214 -8.368 1.00 91.62 85 VAL A CA 1
ATOM 580 C C . VAL A 1 85 ? 9.205 1.563 -9.746 1.00 91.62 85 VAL A C 1
ATOM 582 O O . VAL A 1 85 ? 9.894 0.733 -10.344 1.00 91.62 85 VAL A O 1
ATOM 585 N N . ALA A 1 86 ? 8.966 2.775 -10.248 1.00 88.50 86 ALA A N 1
ATOM 586 C CA . ALA A 1 86 ? 9.531 3.238 -11.513 1.00 88.50 86 ALA A CA 1
ATOM 587 C C . ALA A 1 86 ? 11.071 3.252 -11.470 1.00 88.50 86 ALA A C 1
ATOM 589 O O . ALA A 1 86 ? 11.725 2.717 -12.367 1.00 88.50 86 ALA A O 1
ATOM 590 N N . ASP A 1 87 ? 11.664 3.748 -10.385 1.00 91.69 87 ASP A N 1
ATOM 591 C CA . ASP A 1 87 ? 13.118 3.745 -10.201 1.00 91.69 87 ASP A CA 1
ATOM 592 C C . ASP A 1 87 ? 13.694 2.327 -10.122 1.00 91.69 87 ASP A C 1
ATOM 594 O O . ASP A 1 87 ? 14.688 2.004 -10.788 1.00 91.69 87 ASP A O 1
ATOM 598 N N . ALA A 1 88 ? 13.057 1.452 -9.338 1.00 91.94 88 ALA A N 1
ATOM 599 C CA . ALA A 1 88 ? 13.486 0.067 -9.173 1.00 91.94 88 ALA A CA 1
ATOM 600 C C . ALA A 1 88 ? 13.379 -0.730 -10.483 1.00 91.94 88 ALA A C 1
ATOM 602 O O . ALA A 1 88 ? 14.282 -1.500 -10.817 1.00 91.94 88 ALA A O 1
ATOM 603 N N . THR A 1 89 ? 12.307 -0.528 -11.252 1.00 87.38 89 THR A N 1
ATOM 604 C CA . THR A 1 89 ? 12.122 -1.179 -12.558 1.00 87.38 89 THR A CA 1
ATOM 605 C C . THR A 1 89 ? 13.133 -0.673 -13.582 1.00 87.38 89 THR A C 1
ATOM 607 O O . THR A 1 89 ? 13.746 -1.486 -14.277 1.00 87.38 89 THR A O 1
ATOM 610 N N . ALA A 1 90 ? 13.408 0.634 -13.619 1.00 86.69 90 ALA A N 1
ATOM 611 C CA . ALA A 1 90 ? 14.444 1.200 -14.477 1.00 86.69 90 ALA A CA 1
ATOM 612 C C . ALA A 1 90 ? 15.847 0.670 -14.122 1.00 86.69 90 ALA A C 1
ATOM 614 O O . ALA A 1 90 ? 16.646 0.382 -15.016 1.00 86.69 90 ALA A O 1
ATOM 615 N N . ALA A 1 91 ? 16.159 0.509 -12.832 1.00 89.75 91 ALA A N 1
ATOM 616 C CA . ALA A 1 91 ? 17.416 -0.092 -12.383 1.00 89.75 91 ALA A CA 1
ATOM 617 C C . ALA A 1 91 ? 17.525 -1.570 -12.783 1.00 89.75 91 ALA A C 1
ATOM 619 O O . ALA A 1 91 ? 18.522 -1.969 -13.385 1.00 89.75 91 ALA A O 1
ATOM 620 N N . ALA A 1 92 ? 16.478 -2.360 -12.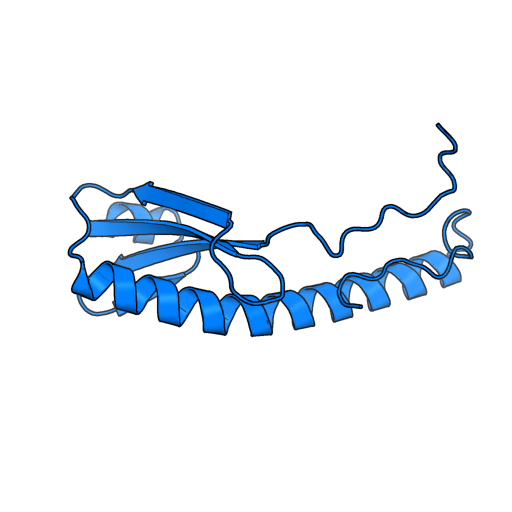534 1.00 88.12 92 ALA A N 1
ATOM 621 C CA . ALA A 1 92 ? 16.440 -3.771 -12.908 1.00 88.12 92 ALA A CA 1
ATOM 622 C C . ALA A 1 92 ? 16.577 -3.978 -14.427 1.00 88.12 92 ALA A C 1
ATOM 624 O O . ALA A 1 92 ? 17.240 -4.924 -14.861 1.00 88.12 92 ALA A O 1
ATOM 625 N N . LEU A 1 93 ? 16.001 -3.080 -15.235 1.00 84.06 93 LEU A N 1
ATOM 626 C CA . LEU A 1 93 ? 16.139 -3.103 -16.690 1.00 84.06 93 LEU A CA 1
ATOM 627 C C . LEU A 1 93 ? 17.590 -2.870 -17.124 1.00 84.06 93 LEU A C 1
ATOM 629 O O . LEU A 1 93 ? 18.115 -3.649 -17.920 1.00 84.06 93 LEU A O 1
ATOM 633 N N . ARG A 1 94 ? 18.264 -1.857 -16.563 1.00 86.50 94 ARG A N 1
ATOM 634 C CA . ARG A 1 94 ? 19.692 -1.603 -16.833 1.00 86.50 94 ARG A CA 1
ATOM 635 C C . ARG A 1 94 ? 20.555 -2.815 -16.475 1.00 86.50 94 ARG A C 1
ATOM 637 O O . ARG A 1 94 ? 21.394 -3.232 -17.270 1.00 86.50 94 ARG A O 1
ATOM 644 N N . ASP A 1 95 ? 20.300 -3.445 -15.331 1.00 87.69 95 ASP A N 1
ATOM 645 C CA . ASP A 1 95 ? 21.027 -4.648 -14.907 1.00 87.69 95 ASP A CA 1
ATOM 646 C C . ASP A 1 95 ? 20.760 -5.860 -15.815 1.00 87.69 95 ASP A C 1
ATOM 648 O O . ASP A 1 95 ? 21.621 -6.729 -15.978 1.00 87.69 95 ASP A O 1
ATOM 652 N N . ALA A 1 96 ? 19.564 -5.967 -16.398 1.00 84.69 96 ALA A N 1
ATOM 653 C CA . ALA A 1 96 ? 19.241 -7.004 -17.377 1.00 84.69 96 ALA A CA 1
ATOM 654 C C . ALA A 1 96 ? 19.944 -6.757 -18.725 1.00 84.69 96 ALA A C 1
ATOM 656 O O . ALA A 1 96 ? 20.468 -7.705 -19.314 1.00 84.69 96 ALA A O 1
ATOM 657 N N . GLN A 1 97 ? 20.022 -5.495 -19.168 1.00 81.88 97 GLN A N 1
ATOM 658 C CA . GLN A 1 97 ? 20.761 -5.077 -20.369 1.00 81.88 97 GLN A CA 1
ATOM 659 C C . GLN A 1 97 ? 22.243 -5.428 -20.256 1.00 81.88 97 GLN A C 1
ATOM 661 O O . GLN A 1 97 ? 22.798 -6.082 -21.137 1.00 81.88 97 GLN A O 1
ATOM 666 N N . MET A 1 98 ? 22.865 -5.093 -19.124 1.00 83.94 98 MET A N 1
ATOM 667 C CA . MET A 1 98 ? 24.276 -5.399 -18.867 1.00 83.94 98 MET A CA 1
ATOM 668 C C . MET A 1 98 ? 24.580 -6.903 -18.853 1.00 83.94 98 MET A C 1
ATOM 670 O O . MET A 1 98 ? 25.700 -7.309 -19.158 1.00 83.94 98 MET A O 1
ATOM 674 N N . ARG A 1 99 ? 23.594 -7.744 -18.520 1.00 85.12 99 ARG A N 1
ATOM 675 C CA . ARG A 1 99 ? 23.723 -9.211 -18.511 1.00 85.12 99 ARG A CA 1
ATOM 676 C C . ARG A 1 99 ? 23.440 -9.865 -19.869 1.00 85.12 99 ARG A C 1
ATOM 678 O O . ARG A 1 99 ? 23.454 -11.091 -19.945 1.00 85.12 99 ARG A O 1
ATOM 685 N N . GLY A 1 100 ? 23.188 -9.082 -20.922 1.00 78.81 100 GLY A N 1
ATOM 686 C CA . GLY A 1 100 ? 22.896 -9.598 -22.263 1.00 78.81 100 GLY A CA 1
ATOM 687 C C . GLY A 1 100 ? 21.568 -10.354 -22.342 1.00 78.81 100 GLY A C 1
ATOM 688 O O . GLY A 1 100 ? 21.437 -11.292 -23.126 1.00 78.81 100 GLY A O 1
ATOM 689 N N . HIS A 1 101 ? 20.595 -10.002 -21.494 1.00 65.94 101 HIS A N 1
ATOM 690 C CA . HIS A 1 101 ? 19.299 -10.671 -21.494 1.00 65.94 101 HIS A CA 1
ATOM 691 C C . HIS A 1 101 ? 18.502 -10.290 -22.761 1.00 65.94 101 HIS A C 1
ATOM 693 O O . HIS A 1 101 ? 18.393 -9.103 -23.065 1.00 65.94 101 HIS A O 1
ATOM 699 N N . PRO A 1 102 ? 17.889 -11.249 -23.482 1.00 59.41 102 PRO A N 1
ATOM 700 C CA . PRO A 1 102 ? 17.305 -11.018 -24.813 1.00 59.41 102 PRO A CA 1
ATOM 701 C C . PRO A 1 102 ? 16.138 -10.013 -24.860 1.00 59.41 102 PRO A C 1
ATOM 703 O O . PRO A 1 102 ? 15.820 -9.503 -25.925 1.00 59.41 102 PRO A O 1
ATOM 706 N N . TYR A 1 103 ? 15.516 -9.693 -23.721 1.00 58.97 103 TYR A N 1
ATOM 707 C CA . TYR A 1 103 ? 14.385 -8.750 -23.634 1.00 58.97 103 TYR A CA 1
ATOM 708 C C . TYR A 1 103 ? 14.799 -7.302 -23.334 1.00 58.97 103 TYR A C 1
ATOM 710 O O . TYR A 1 103 ? 13.961 -6.406 -23.251 1.00 58.97 103 TYR A O 1
ATOM 718 N N . ALA A 1 104 ? 16.095 -7.063 -23.153 1.00 54.34 104 ALA A N 1
ATOM 719 C CA . ALA A 1 104 ? 16.605 -5.818 -22.608 1.00 54.34 104 ALA A CA 1
ATOM 720 C C . ALA A 1 104 ? 16.693 -4.676 -23.645 1.00 54.34 104 ALA A C 1
ATOM 722 O O . ALA A 1 104 ? 16.824 -3.513 -23.273 1.00 54.34 104 ALA A O 1
ATOM 723 N N . GLU A 1 105 ? 16.572 -4.984 -24.938 1.00 52.88 105 GLU A N 1
ATOM 724 C CA . GLU A 1 105 ? 16.615 -3.992 -26.025 1.00 52.88 105 GLU A CA 1
ATOM 725 C C . GLU A 1 105 ? 15.245 -3.353 -26.334 1.00 52.88 105 GLU A C 1
ATOM 727 O O . GLU A 1 105 ? 15.181 -2.339 -27.030 1.00 52.88 105 GLU A O 1
ATOM 732 N N . SER A 1 106 ? 14.143 -3.881 -25.784 1.00 53.91 106 SER A N 1
ATOM 733 C CA . SER A 1 106 ? 12.798 -3.322 -25.992 1.00 53.91 106 SER A CA 1
ATOM 734 C C . SER A 1 106 ? 12.512 -2.192 -24.986 1.00 53.91 106 SER A C 1
ATOM 736 O O . SER A 1 106 ? 12.019 -2.393 -23.881 1.00 53.91 106 SER A O 1
ATOM 738 N N . GLY A 1 107 ? 12.908 -0.969 -25.339 1.00 50.78 107 GLY A N 1
ATOM 739 C CA . GLY A 1 107 ? 12.879 0.222 -24.478 1.00 50.78 107 GLY A CA 1
ATOM 740 C C . GLY A 1 107 ? 11.499 0.791 -24.106 1.00 50.78 107 GLY A C 1
ATOM 741 O O . GLY A 1 107 ? 11.322 2.002 -24.192 1.00 50.78 107 GLY A O 1
ATOM 742 N N . ALA A 1 108 ? 10.526 -0.022 -23.685 1.00 49.66 108 ALA A N 1
ATOM 743 C CA . ALA A 1 108 ? 9.189 0.461 -23.320 1.00 49.66 108 ALA A CA 1
ATOM 744 C C . ALA A 1 108 ? 8.596 -0.247 -22.089 1.00 49.66 108 ALA A C 1
ATOM 746 O O . ALA A 1 108 ? 7.483 -0.757 -22.130 1.00 49.66 108 ALA A O 1
ATOM 747 N N . TYR A 1 109 ? 9.316 -0.259 -20.967 1.00 54.66 109 TYR A N 1
ATOM 748 C CA . TYR A 1 109 ? 8.717 -0.561 -19.661 1.00 54.66 109 TYR A CA 1
ATOM 749 C C . TYR A 1 109 ? 8.340 0.760 -18.979 1.00 54.66 109 TYR A C 1
ATOM 751 O O . TYR A 1 109 ? 9.028 1.235 -18.080 1.00 54.66 109 TYR A O 1
ATOM 759 N N . GLY A 1 110 ? 7.292 1.414 -19.483 1.00 51.12 110 GLY A N 1
ATOM 760 C CA . GLY A 1 110 ? 6.765 2.644 -18.896 1.00 51.12 110 GLY A CA 1
ATOM 761 C C . GLY A 1 110 ? 5.801 2.316 -17.761 1.00 51.12 110 GLY A C 1
ATOM 762 O O . GLY A 1 110 ? 4.672 1.918 -18.017 1.00 51.12 110 GLY A O 1
ATOM 763 N N . PHE A 1 111 ? 6.230 2.475 -16.508 1.00 49.28 111 PHE A N 1
ATOM 764 C CA . PHE A 1 111 ? 5.308 2.455 -15.361 1.00 49.28 111 PHE A CA 1
ATOM 765 C C . PHE A 1 111 ? 4.561 3.789 -15.198 1.00 49.28 111 PHE A C 1
ATOM 767 O O . PHE A 1 111 ? 3.542 3.847 -14.517 1.00 49.28 111 PHE A O 1
ATOM 774 N N . LEU A 1 112 ? 5.063 4.855 -15.829 1.00 44.06 112 LEU A N 1
ATOM 775 C CA . LEU A 1 112 ? 4.532 6.213 -15.772 1.00 44.06 112 LEU A CA 1
ATOM 776 C C . LEU A 1 112 ? 4.802 6.882 -17.128 1.00 44.06 112 LEU A C 1
ATOM 778 O O . LEU A 1 112 ? 5.949 7.215 -17.430 1.00 44.06 112 LEU A O 1
ATOM 782 N N . ALA A 1 113 ? 3.766 7.029 -17.950 1.00 40.06 113 ALA A N 1
ATOM 783 C CA . ALA A 1 113 ? 3.760 7.879 -19.138 1.00 40.06 113 ALA A CA 1
ATOM 784 C C . ALA A 1 113 ? 2.609 8.879 -19.019 1.00 40.06 113 ALA A C 1
ATOM 786 O O . ALA A 1 113 ? 1.529 8.459 -18.544 1.00 40.06 113 ALA A O 1
#

Radius of gyration: 17.74 Å; Cα contacts (8 Å, |Δi|>4): 162; chains: 1; bounding box: 41×25×48 Å

Nearest PDB structures (foldseek):
  2c38-assembly1_E  TM=9.256E-01  e=1.789E-03  Saccharolobus solfataricus
  2c39-assembly4_W  TM=9.269E-01  e=2.145E-03  Saccharolo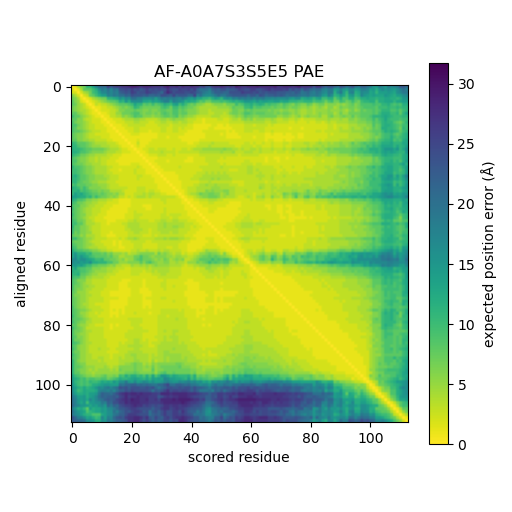bus solfataricus
  3l7z-assembly1_D  TM=9.271E-01  e=2.279E-03  Saccharolobus solfataricus
  2wnr-assembly1_E  TM=9.083E-01  e=2.019E-03  Methanothermobacter thermautotrophicus
  9g8o-assembly1_F  TM=7.131E-01  e=1.907E-04  Homo sapiens

Mean predicted aligned error: 6.9 Å

pLDDT: mean 85.96, std 14.73, range [40.06, 97.69]